Protein AF-A0A7S4NHI3-F1 (afdb_monomer_lite)

Organism: NCBI:txid180227

Radius of gyration: 16.29 Å; chains: 1; bounding box: 64×26×37 Å

Secondary structure (DSSP, 8-state):
---------S-SGGG-HHHHHHHHHHHHHHHHHHTTT---EEEEETHHHHHHHHH-TTSSEEEEES----HHHHHTTPPPPTTEEEEEETT-SSSGGGGGS--S-EEEEPPS-S-HHHHHHSSTTTT-PPPTT---S-------

pLDDT: mean 72.06, std 17.8, range [19.81, 89.12]

Structure (mmCIF, N/CA/C/O backbone):
data_AF-A0A7S4NHI3-F1
#
_entry.id   AF-A0A7S4NHI3-F1
#
loop_
_atom_site.group_PDB
_atom_site.id
_atom_site.type_symbol
_atom_site.label_atom_id
_atom_site.label_alt_id
_atom_site.label_comp_id
_atom_site.label_asym_id
_atom_site.label_entity_id
_atom_site.label_seq_id
_atom_site.pdbx_PDB_ins_code
_atom_site.Cartn_x
_atom_site.Cartn_y
_atom_site.Cartn_z
_atom_site.occupancy
_atom_site.B_iso_or_equiv
_atom_site.auth_seq_id
_atom_site.auth_comp_id
_atom_site.auth_asym_id
_atom_site.auth_atom_id
_atom_site.pdbx_PDB_model_num
ATOM 1 N N . MET A 1 1 ? 33.366 6.959 -7.674 1.00 26.34 1 MET A N 1
ATOM 2 C CA . MET A 1 1 ? 32.973 6.981 -6.250 1.00 26.34 1 MET A CA 1
ATOM 3 C C . MET A 1 1 ? 31.692 6.172 -6.155 1.00 26.34 1 MET A C 1
ATOM 5 O O . MET A 1 1 ? 30.685 6.601 -6.696 1.00 26.34 1 MET A O 1
ATOM 9 N N . TRP A 1 2 ? 31.773 4.940 -5.656 1.00 19.81 2 TRP A N 1
ATOM 10 C CA . TRP A 1 2 ? 30.638 4.017 -5.610 1.00 19.81 2 TRP A CA 1
ATOM 11 C C . TRP A 1 2 ? 29.815 4.333 -4.364 1.00 19.81 2 TRP A C 1
ATOM 13 O O . TRP A 1 2 ? 30.286 4.134 -3.247 1.00 19.81 2 TRP A O 1
ATOM 23 N N . THR A 1 3 ? 28.620 4.891 -4.544 1.00 25.48 3 THR A N 1
ATOM 24 C CA . THR A 1 3 ? 27.697 5.151 -3.439 1.00 25.48 3 THR A CA 1
ATOM 25 C C . THR A 1 3 ? 26.988 3.845 -3.122 1.00 25.48 3 THR A C 1
ATOM 27 O O . THR A 1 3 ? 26.090 3.421 -3.844 1.00 25.48 3 THR A O 1
ATOM 30 N N . THR A 1 4 ? 27.451 3.174 -2.071 1.00 27.02 4 THR A N 1
ATOM 31 C CA . THR A 1 4 ? 26.852 1.960 -1.526 1.00 27.02 4 THR A CA 1
ATOM 32 C C . THR A 1 4 ? 25.369 2.197 -1.269 1.00 27.02 4 THR A C 1
ATOM 34 O O . THR A 1 4 ? 24.997 3.008 -0.419 1.00 27.02 4 THR A O 1
ATOM 37 N N . THR A 1 5 ? 24.529 1.472 -2.006 1.00 30.98 5 THR A N 1
ATOM 38 C CA . THR A 1 5 ? 23.121 1.244 -1.699 1.00 30.98 5 THR A CA 1
ATOM 39 C C . THR A 1 5 ? 23.052 0.681 -0.285 1.00 30.98 5 THR A C 1
ATOM 41 O O . THR A 1 5 ? 23.231 -0.517 -0.069 1.00 30.98 5 THR A O 1
ATOM 44 N N . LYS A 1 6 ? 22.845 1.556 0.706 1.00 27.52 6 LYS A N 1
ATOM 45 C CA . LYS A 1 6 ? 22.324 1.140 2.002 1.00 27.52 6 LYS A CA 1
ATOM 46 C C . LYS A 1 6 ? 20.946 0.579 1.709 1.00 27.52 6 LYS A C 1
ATOM 48 O O . LYS A 1 6 ? 19.998 1.330 1.487 1.00 27.52 6 LYS A O 1
ATOM 53 N N . LEU A 1 7 ? 20.919 -0.749 1.624 1.00 30.17 7 LEU A N 1
ATOM 54 C CA . LEU A 1 7 ? 19.778 -1.588 1.926 1.00 30.17 7 LEU A CA 1
ATOM 55 C C . LEU A 1 7 ? 18.871 -0.816 2.877 1.00 30.17 7 LEU A C 1
ATOM 57 O O . LEU A 1 7 ? 19.307 -0.374 3.945 1.00 30.17 7 LEU A O 1
ATOM 61 N N . ILE A 1 8 ? 17.634 -0.604 2.438 1.00 37.88 8 ILE A N 1
ATOM 62 C CA . ILE A 1 8 ? 16.530 -0.222 3.308 1.00 37.88 8 ILE A CA 1
ATOM 63 C C . ILE A 1 8 ? 16.285 -1.462 4.171 1.00 37.88 8 ILE A C 1
ATOM 65 O O . ILE A 1 8 ? 15.346 -2.226 3.975 1.00 37.88 8 ILE A O 1
ATOM 69 N N . ASP A 1 9 ? 17.244 -1.717 5.056 1.00 33.03 9 ASP A N 1
ATOM 70 C CA . ASP A 1 9 ? 17.070 -2.554 6.208 1.00 33.03 9 ASP A CA 1
ATOM 71 C C . ASP A 1 9 ? 15.981 -1.891 7.029 1.00 33.03 9 ASP A C 1
ATOM 73 O O . ASP A 1 9 ? 15.865 -0.665 7.103 1.00 33.03 9 ASP A O 1
ATOM 77 N N . ASN A 1 10 ? 15.185 -2.757 7.621 1.00 41.06 10 ASN A N 1
ATOM 78 C CA . ASN A 1 10 ? 13.998 -2.546 8.423 1.00 41.06 10 ASN A CA 1
ATOM 79 C C . ASN A 1 10 ? 14.272 -1.738 9.719 1.00 41.06 10 ASN A C 1
ATOM 81 O O . ASN A 1 10 ? 13.873 -2.115 10.817 1.00 41.06 10 ASN A O 1
ATOM 85 N N . CYS A 1 11 ? 15.029 -0.644 9.625 1.00 36.78 11 CYS A N 1
ATOM 86 C CA . CYS A 1 11 ? 15.678 0.046 10.723 1.00 36.78 11 CYS A CA 1
ATOM 87 C C . CYS A 1 11 ? 15.402 1.556 10.604 1.00 36.78 11 CYS A C 1
ATOM 89 O O . CYS A 1 11 ? 16.002 2.250 9.786 1.00 36.78 11 CYS A O 1
ATOM 91 N N . HIS A 1 12 ? 14.488 2.039 11.461 1.00 42.03 12 HIS A N 1
ATOM 92 C CA . HIS A 1 12 ? 14.123 3.445 11.750 1.00 42.03 12 HIS A CA 1
ATOM 93 C C . HIS A 1 12 ? 12.791 4.018 11.227 1.00 42.03 12 HIS A C 1
ATOM 95 O O . HIS A 1 12 ? 12.602 5.236 11.253 1.00 42.03 12 HIS A O 1
ATOM 101 N N . MET A 1 13 ? 11.790 3.197 10.905 1.00 50.47 13 MET A N 1
ATOM 102 C CA . MET A 1 13 ? 10.413 3.710 10.732 1.00 50.47 13 MET A CA 1
ATOM 103 C C . MET A 1 13 ? 9.817 4.203 12.071 1.00 50.47 13 MET A C 1
ATOM 105 O O . MET A 1 13 ? 9.161 5.241 12.129 1.00 50.47 13 MET A O 1
ATOM 109 N N . ASN A 1 14 ? 10.168 3.548 13.187 1.00 48.34 14 ASN A N 1
ATOM 110 C CA . ASN A 1 14 ? 9.693 3.874 14.543 1.00 48.34 14 ASN A CA 1
ATOM 111 C C . ASN A 1 14 ? 10.262 5.175 15.151 1.00 48.34 14 ASN A C 1
ATOM 113 O O . ASN A 1 14 ? 9.808 5.615 16.212 1.00 48.34 14 ASN A O 1
ATOM 117 N N . GLY A 1 15 ? 11.244 5.817 14.507 1.00 52.72 15 GLY A N 1
ATOM 118 C CA . GLY A 1 15 ? 11.889 7.046 14.996 1.00 52.72 15 GLY A CA 1
ATOM 119 C C . GLY A 1 15 ? 11.568 8.302 14.184 1.00 52.72 15 GLY A C 1
ATOM 120 O O . GLY A 1 15 ? 11.759 9.419 14.666 1.00 52.72 15 GLY A O 1
ATOM 121 N N . ASN A 1 16 ? 11.062 8.148 12.961 1.00 69.62 16 ASN A N 1
ATOM 122 C CA . ASN A 1 16 ? 10.879 9.270 12.054 1.00 69.62 16 ASN A CA 1
ATOM 123 C C . ASN A 1 16 ? 9.515 9.937 12.288 1.00 69.62 16 ASN A C 1
ATOM 125 O O . ASN A 1 16 ? 8.460 9.336 12.086 1.00 69.62 16 ASN A O 1
ATOM 129 N N . LYS A 1 17 ? 9.538 11.211 12.704 1.00 78.25 17 LYS A N 1
ATOM 130 C CA . LYS A 1 17 ? 8.332 12.000 13.015 1.00 78.25 17 LYS A CA 1
ATOM 131 C C . LYS A 1 17 ? 7.301 11.979 11.881 1.00 78.25 17 LYS A C 1
ATOM 133 O O . LYS A 1 17 ? 6.112 12.000 12.168 1.00 78.25 17 LYS A O 1
ATOM 138 N N . ARG A 1 18 ? 7.735 11.899 10.617 1.00 72.81 18 ARG A N 1
ATOM 139 C CA . ARG A 1 18 ? 6.831 11.871 9.454 1.00 72.81 18 ARG A CA 1
ATOM 140 C C . ARG A 1 18 ? 5.954 10.619 9.430 1.00 72.81 18 ARG A C 1
ATOM 142 O O . ARG A 1 18 ? 4.752 10.740 9.255 1.00 72.81 18 ARG A O 1
ATOM 149 N N . PHE A 1 19 ? 6.537 9.454 9.696 1.00 80.69 19 PHE A N 1
ATOM 150 C CA . PHE A 1 19 ? 5.828 8.172 9.686 1.00 80.69 19 PHE A CA 1
ATOM 151 C C . PHE A 1 19 ? 4.807 8.090 10.821 1.00 80.69 19 PHE A C 1
ATOM 153 O O . PHE A 1 19 ? 3.656 7.737 10.587 1.00 80.69 19 PHE A O 1
ATOM 160 N N . LYS A 1 20 ? 5.184 8.557 12.019 1.00 82.12 20 LYS A N 1
ATOM 161 C CA . LYS A 1 20 ? 4.260 8.669 13.160 1.00 82.12 20 LYS A CA 1
ATOM 162 C C . LYS A 1 20 ? 3.095 9.612 12.879 1.00 82.12 20 LYS A C 1
ATOM 164 O O . LYS A 1 20 ? 1.973 9.340 13.289 1.00 82.12 20 LYS A O 1
ATOM 169 N N . VAL A 1 21 ? 3.351 10.734 12.204 1.00 83.31 21 VAL A N 1
ATOM 170 C CA . VAL A 1 21 ? 2.286 11.668 11.817 1.00 83.31 21 VAL A CA 1
ATOM 171 C C . VAL A 1 21 ? 1.349 11.017 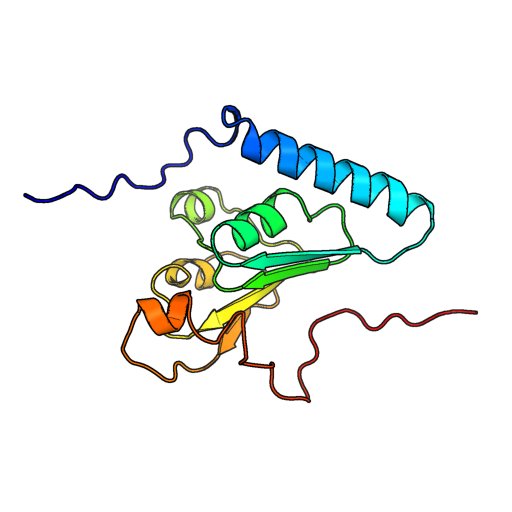10.800 1.00 83.31 21 VAL A C 1
ATOM 173 O O . VAL A 1 21 ? 0.140 11.086 10.993 1.00 83.31 21 VAL A O 1
ATOM 176 N N . SER A 1 22 ? 1.878 10.347 9.773 1.00 78.12 22 SER A N 1
ATOM 177 C CA . SER A 1 22 ? 1.066 9.617 8.791 1.00 78.12 22 SER A CA 1
ATOM 178 C C . SER A 1 22 ? 0.192 8.548 9.448 1.00 78.12 22 SER A C 1
ATOM 180 O O . SER A 1 22 ? -1.013 8.538 9.220 1.00 78.12 22 SER A O 1
ATOM 182 N N . GLU A 1 23 ? 0.761 7.725 10.331 1.00 86.25 23 GLU A N 1
ATOM 183 C CA . GLU A 1 23 ? 0.024 6.714 11.099 1.00 86.25 23 GLU A CA 1
ATOM 184 C C . GLU A 1 23 ? -1.093 7.345 11.946 1.00 86.25 23 GLU A C 1
ATOM 186 O O . GLU A 1 23 ? -2.238 6.897 11.927 1.00 86.25 23 GLU A O 1
ATOM 191 N N . GLN A 1 24 ? -0.787 8.418 12.681 1.00 87.44 24 GLN A N 1
ATOM 192 C CA . GLN A 1 24 ? -1.776 9.102 13.514 1.00 87.44 24 GLN A CA 1
ATOM 193 C C . GLN A 1 24 ? -2.909 9.714 12.694 1.00 87.44 24 GLN A C 1
ATOM 195 O O . GLN A 1 24 ? -4.057 9.693 13.139 1.00 87.44 24 GLN A O 1
ATOM 200 N N . VAL A 1 25 ? -2.600 10.304 11.539 1.00 86.88 25 VAL A N 1
ATOM 201 C CA . VAL A 1 25 ? -3.606 10.890 10.647 1.00 86.88 25 VAL A CA 1
ATOM 202 C C . VAL A 1 25 ? -4.494 9.794 10.066 1.00 86.88 25 VAL A C 1
ATOM 204 O O . VAL A 1 25 ? -5.713 9.932 10.145 1.00 86.88 25 VAL A O 1
ATOM 207 N N . GLN A 1 26 ? -3.902 8.701 9.582 1.00 86.25 26 GLN A N 1
ATOM 208 C CA . GLN A 1 26 ? -4.623 7.553 9.035 1.00 86.25 26 GLN A CA 1
ATOM 209 C C . GLN A 1 26 ? -5.585 6.957 10.071 1.00 86.25 26 GLN A C 1
ATOM 211 O O . GLN A 1 26 ? -6.797 6.981 9.871 1.00 86.25 26 GLN A O 1
ATOM 216 N N . LYS A 1 27 ? -5.078 6.590 11.255 1.00 89.12 27 LYS A N 1
ATOM 217 C CA . LYS A 1 27 ? -5.893 6.018 12.342 1.00 89.12 27 LYS A CA 1
ATOM 218 C C . LYS A 1 27 ? -7.003 6.958 12.813 1.00 89.12 27 LYS A C 1
ATOM 220 O O . LYS A 1 27 ? -8.097 6.523 13.176 1.00 89.12 27 LYS A O 1
ATOM 225 N N . LYS A 1 28 ? -6.748 8.273 12.834 1.00 88.19 28 LYS A N 1
ATOM 226 C CA . LYS A 1 28 ? -7.778 9.275 13.164 1.00 88.19 28 LYS A CA 1
ATOM 227 C C . LYS A 1 28 ? -8.849 9.360 12.082 1.00 88.19 28 LYS A C 1
ATOM 229 O O . LYS A 1 28 ? -10.019 9.513 12.432 1.00 88.19 28 LYS A O 1
ATOM 234 N N . ALA A 1 29 ? -8.469 9.294 10.807 1.00 85.44 29 ALA A N 1
ATOM 235 C CA . ALA A 1 29 ? -9.407 9.296 9.692 1.00 85.44 29 ALA A CA 1
ATOM 236 C C . ALA A 1 29 ? -10.277 8.035 9.720 1.00 85.44 29 ALA A C 1
ATOM 238 O O . ALA A 1 29 ? -11.500 8.156 9.757 1.00 85.44 29 ALA A O 1
ATOM 239 N N . GLU A 1 30 ? -9.659 6.860 9.836 1.00 84.06 30 GLU A N 1
ATOM 240 C CA . GLU A 1 30 ? -10.345 5.571 9.946 1.00 84.06 30 GLU A CA 1
ATOM 241 C C . GLU A 1 30 ? -11.347 5.571 11.091 1.00 84.06 30 GLU A C 1
ATOM 243 O O . GLU A 1 30 ? -12.545 5.392 10.879 1.00 84.06 30 GLU A O 1
ATOM 248 N N . LYS A 1 31 ? -10.898 5.919 12.301 1.00 87.31 31 LYS A N 1
ATOM 249 C CA . LYS A 1 31 ? -11.778 5.992 13.469 1.00 87.31 31 LYS A CA 1
ATOM 250 C C . LYS A 1 31 ? -12.941 6.968 13.272 1.00 87.31 31 LYS A C 1
ATOM 252 O O . LYS A 1 31 ? -14.066 6.669 13.667 1.00 87.31 31 LYS A O 1
ATOM 257 N N . LYS A 1 32 ? -12.684 8.152 12.707 1.00 84.38 32 LYS A N 1
ATOM 258 C CA . LYS A 1 32 ? -13.694 9.213 12.575 1.00 84.38 32 LYS A CA 1
ATOM 259 C C . LYS A 1 32 ? -14.738 8.893 11.510 1.00 84.38 32 LYS A C 1
ATOM 261 O O . LYS A 1 32 ? -15.915 9.157 11.738 1.00 84.38 32 LYS A O 1
ATOM 266 N N . TYR A 1 33 ? -14.314 8.415 10.345 1.00 84.00 33 TYR A N 1
ATOM 267 C CA . TYR A 1 33 ? -15.203 8.225 9.201 1.00 84.00 33 TYR A CA 1
ATOM 268 C C . TY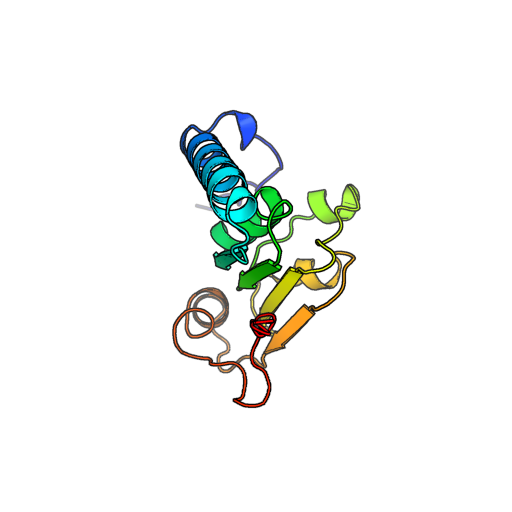R A 1 33 ? -15.882 6.854 9.224 1.00 84.00 33 TYR A C 1
ATOM 270 O O . TYR A 1 33 ? -17.064 6.774 8.898 1.00 84.00 33 TYR A O 1
ATOM 278 N N . ARG A 1 34 ? -15.228 5.820 9.764 1.00 81.31 34 ARG A N 1
ATOM 279 C CA . ARG A 1 34 ? -15.848 4.504 9.959 1.00 81.31 34 ARG A CA 1
ATOM 280 C C . ARG A 1 34 ? -16.967 4.550 10.993 1.00 81.31 34 ARG A C 1
ATOM 282 O O . ARG A 1 34 ? -18.027 3.980 10.775 1.00 81.31 34 ARG A O 1
ATOM 289 N N . ALA A 1 35 ? -16.790 5.316 12.075 1.00 82.31 35 ALA A N 1
ATOM 290 C CA . ALA A 1 35 ? -17.849 5.558 13.063 1.00 82.31 35 ALA A CA 1
ATOM 291 C C . ALA A 1 35 ? -19.091 6.261 12.475 1.00 82.31 35 ALA A C 1
ATOM 293 O O . ALA A 1 35 ? -20.141 6.281 13.109 1.00 82.31 35 ALA A O 1
ATOM 294 N N . LYS A 1 36 ? -18.972 6.842 11.276 1.00 83.06 36 LYS A N 1
ATOM 295 C CA . LYS A 1 36 ? -20.071 7.461 10.526 1.00 83.06 36 LYS A CA 1
ATOM 296 C C . LYS A 1 36 ? -20.596 6.576 9.387 1.00 83.06 36 LYS A C 1
ATOM 298 O O . LYS A 1 36 ? -21.454 7.030 8.642 1.00 83.06 36 LYS A O 1
ATOM 303 N N . GLY A 1 37 ? -20.076 5.356 9.240 1.00 81.94 37 GLY A N 1
ATOM 304 C CA . GLY A 1 37 ? -20.466 4.420 8.185 1.00 81.94 37 GLY A CA 1
ATOM 305 C C . GLY A 1 37 ? -19.886 4.727 6.802 1.00 81.94 37 GLY A C 1
ATOM 306 O O . GLY A 1 37 ? -20.395 4.200 5.820 1.00 81.94 37 GLY A O 1
ATOM 307 N N . TYR A 1 38 ? -18.854 5.574 6.693 1.00 82.81 38 TYR A N 1
ATOM 308 C CA . TYR A 1 38 ? -18.189 5.806 5.406 1.00 82.81 38 TYR A CA 1
ATOM 309 C C . TYR A 1 38 ? -17.224 4.673 5.065 1.00 82.81 38 TYR A C 1
ATOM 311 O O . TYR A 1 38 ? -16.513 4.186 5.944 1.00 82.81 38 TYR A O 1
ATOM 319 N N . PHE A 1 39 ? -17.164 4.350 3.774 1.00 81.06 39 PHE A N 1
ATOM 320 C CA . PHE A 1 39 ? -16.150 3.485 3.185 1.00 81.06 39 PHE A CA 1
ATOM 321 C C . PHE A 1 39 ? -14.796 4.205 3.108 1.00 81.06 39 PHE A C 1
ATOM 323 O O . PHE A 1 39 ? -14.742 5.384 2.740 1.00 81.06 39 PHE A O 1
ATOM 330 N N . ILE A 1 40 ? -13.709 3.517 3.462 1.00 84.88 40 ILE A N 1
ATOM 331 C CA . ILE A 1 40 ? -12.368 4.106 3.555 1.00 84.88 40 ILE A CA 1
ATOM 332 C C . ILE A 1 40 ? -11.374 3.317 2.704 1.00 84.88 40 ILE A C 1
ATOM 334 O O . ILE A 1 40 ? -10.903 2.253 3.111 1.00 84.88 40 ILE A O 1
ATOM 338 N N . SER A 1 41 ? -11.000 3.897 1.560 1.00 83.88 41 SER A N 1
ATOM 339 C CA . SER A 1 41 ? -9.876 3.437 0.739 1.00 83.88 41 SER A CA 1
ATOM 340 C C . SER A 1 41 ? -8.598 4.185 1.110 1.00 83.88 41 SER A C 1
ATOM 342 O O . SER A 1 41 ? -8.570 5.420 1.149 1.00 83.88 41 SER A O 1
ATOM 344 N N . THR A 1 42 ? -7.513 3.443 1.311 1.00 88.06 42 THR A N 1
ATOM 345 C CA . THR A 1 42 ? -6.177 4.003 1.535 1.00 88.06 42 THR A CA 1
ATOM 346 C C . THR A 1 42 ? -5.321 3.790 0.300 1.00 88.06 42 THR A C 1
ATOM 348 O O . THR A 1 42 ? -5.057 2.658 -0.091 1.00 88.06 42 THR A O 1
ATOM 351 N N . LEU A 1 43 ? -4.868 4.882 -0.310 1.00 86.06 43 LEU A N 1
ATOM 352 C CA . LEU A 1 43 ? -4.110 4.859 -1.559 1.00 86.06 43 LEU A CA 1
ATOM 353 C C . LEU A 1 43 ? -2.674 5.330 -1.339 1.00 86.06 43 LEU A C 1
ATOM 355 O O . LEU A 1 43 ? -2.434 6.300 -0.618 1.00 86.06 43 LEU A O 1
ATOM 359 N N . GLY A 1 44 ? -1.716 4.700 -2.015 1.00 83.12 44 GLY A N 1
ATOM 360 C CA . GLY A 1 44 ? -0.331 5.150 -1.962 1.00 83.12 44 GLY A CA 1
ATOM 361 C C . GLY A 1 44 ? 0.538 4.629 -3.096 1.00 83.12 44 GLY A C 1
ATOM 362 O O . GLY A 1 44 ? 0.364 3.509 -3.563 1.00 83.12 44 GLY A O 1
ATOM 363 N N . SER A 1 45 ? 1.523 5.431 -3.509 1.00 85.00 45 SER A N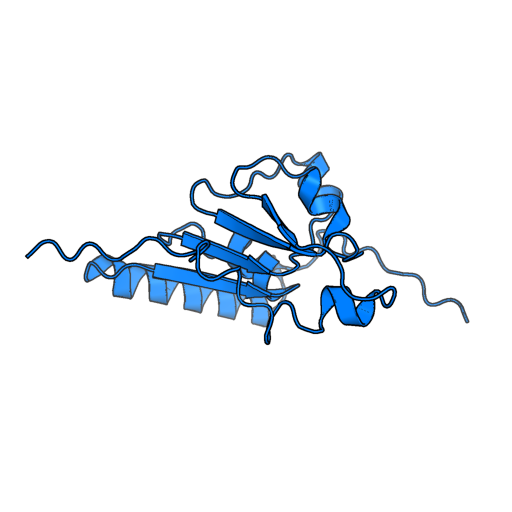 1
ATOM 364 C CA . SER A 1 45 ? 2.516 5.035 -4.513 1.00 85.00 45 SER A CA 1
ATOM 365 C C . SER A 1 45 ? 3.930 4.971 -3.943 1.00 85.00 45 SER A C 1
ATOM 367 O O . SER A 1 45 ? 4.288 5.789 -3.092 1.00 85.00 45 SER A O 1
ATOM 369 N N . SER A 1 46 ? 4.740 4.019 -4.421 1.00 84.94 46 SER A N 1
ATOM 370 C CA . SER A 1 46 ? 6.130 3.823 -4.008 1.00 84.94 46 SER A CA 1
ATOM 371 C C . SER A 1 46 ? 6.201 3.704 -2.480 1.00 84.94 46 SER A C 1
ATOM 373 O O . SER A 1 46 ? 5.486 2.887 -1.894 1.00 84.94 46 SER A O 1
ATOM 375 N N . LEU A 1 47 ? 6.977 4.547 -1.796 1.00 84.69 47 LEU A N 1
ATOM 376 C CA . LEU A 1 47 ? 6.998 4.606 -0.330 1.00 84.69 47 LEU A CA 1
ATOM 377 C C . LEU A 1 47 ? 5.604 4.833 0.287 1.00 84.69 47 LEU A C 1
ATOM 379 O O . LEU A 1 47 ? 5.289 4.262 1.326 1.00 84.69 47 LEU A O 1
ATOM 383 N N . GLY A 1 48 ? 4.752 5.636 -0.352 1.00 81.44 48 GLY A N 1
ATOM 384 C CA . GLY A 1 48 ? 3.369 5.832 0.079 1.00 81.44 48 GLY A CA 1
ATOM 385 C C . GLY A 1 48 ? 2.538 4.552 -0.008 1.00 81.44 48 GLY A C 1
ATOM 386 O O . GLY A 1 48 ? 1.689 4.336 0.844 1.00 81.44 48 GLY A O 1
ATOM 387 N N . GLY A 1 49 ? 2.815 3.678 -0.980 1.00 85.38 49 GLY A N 1
ATOM 388 C CA . GLY A 1 49 ? 2.166 2.368 -1.094 1.00 85.38 49 GLY A CA 1
ATOM 389 C C . GLY A 1 49 ? 2.555 1.437 0.051 1.00 85.38 49 GLY A C 1
ATOM 390 O O . GLY A 1 49 ? 1.707 0.731 0.589 1.00 85.38 49 GLY A O 1
ATOM 391 N N . TYR A 1 50 ? 3.815 1.499 0.492 1.00 87.19 50 TYR A N 1
ATOM 392 C CA . TYR A 1 50 ? 4.259 0.770 1.683 1.00 87.19 50 TYR A CA 1
ATOM 393 C C . TYR A 1 50 ? 3.530 1.284 2.929 1.00 87.19 50 TYR A C 1
ATOM 395 O O . TYR A 1 50 ? 3.071 0.499 3.751 1.00 87.19 50 TYR A O 1
ATOM 403 N N . LEU A 1 51 ? 3.382 2.605 3.057 1.00 86.44 51 LEU A N 1
ATOM 404 C CA . LEU A 1 51 ? 2.671 3.213 4.183 1.00 86.44 51 LEU A CA 1
ATOM 405 C C . LEU A 1 51 ? 1.172 2.919 4.176 1.00 86.44 51 LEU A C 1
ATOM 407 O O . LEU A 1 51 ? 0.593 2.733 5.241 1.00 86.44 51 LEU A O 1
ATOM 411 N N . ALA A 1 52 ? 0.561 2.863 2.994 1.00 86.38 52 ALA A N 1
ATOM 412 C CA . ALA A 1 52 ? -0.826 2.457 2.829 1.00 86.38 52 ALA A CA 1
ATOM 413 C C . ALA A 1 52 ? -1.026 1.005 3.290 1.00 86.38 52 ALA A C 1
ATOM 415 O O . ALA A 1 52 ? -1.962 0.732 4.033 1.00 86.38 52 ALA A O 1
ATOM 416 N N . GLU A 1 53 ? -0.107 0.096 2.944 1.00 88.00 53 GLU A N 1
ATOM 417 C CA . GLU A 1 53 ? -0.125 -1.273 3.471 1.00 88.00 53 GLU A CA 1
ATOM 418 C C . GLU A 1 53 ? 0.139 -1.325 4.982 1.00 88.00 53 GLU A C 1
ATOM 420 O O . GLU A 1 53 ? -0.465 -2.140 5.665 1.00 88.00 53 GLU A O 1
ATOM 425 N N . GLU A 1 54 ? 1.042 -0.508 5.519 1.00 87.00 54 GLU A N 1
ATOM 426 C CA . GLU A 1 54 ? 1.378 -0.534 6.948 1.00 87.00 54 GLU A CA 1
ATOM 427 C C . GLU A 1 54 ? 0.245 0.014 7.826 1.00 87.00 54 GLU A C 1
ATOM 429 O O . GLU A 1 54 ? -0.023 -0.524 8.898 1.00 87.00 54 GLU A O 1
ATOM 434 N N . TYR A 1 55 ? -0.405 1.097 7.395 1.00 87.56 55 TYR A N 1
ATOM 435 C CA . TYR A 1 55 ? -1.313 1.869 8.247 1.00 87.56 55 TYR A CA 1
ATOM 436 C C . TYR A 1 55 ? -2.774 1.843 7.806 1.00 87.56 55 TYR A C 1
ATOM 438 O O . TYR A 1 55 ? -3.621 2.196 8.613 1.00 87.56 55 TYR A O 1
ATOM 446 N N . GLY A 1 56 ? -3.075 1.455 6.565 1.00 85.44 56 GLY A N 1
ATOM 447 C CA . GLY A 1 56 ? -4.430 1.472 6.000 1.00 85.44 56 GLY A CA 1
ATOM 448 C C . GLY A 1 56 ? -5.243 0.193 6.215 1.00 85.44 56 GLY A C 1
ATOM 449 O O . GLY A 1 56 ? -6.348 0.083 5.693 1.00 85.44 56 GLY A O 1
ATOM 450 N N . GLN A 1 57 ? -4.699 -0.796 6.933 1.00 85.25 57 GLN A N 1
ATOM 451 C CA . GLN A 1 57 ? -5.318 -2.124 7.097 1.00 85.25 57 GLN A CA 1
ATOM 452 C C . GLN A 1 57 ? -6.582 -2.105 7.966 1.00 85.25 57 GLN A C 1
ATOM 454 O O . GLN A 1 57 ? -7.393 -3.025 7.880 1.00 85.25 57 GLN A O 1
ATOM 459 N N . ASP A 1 58 ? -6.754 -1.066 8.787 1.00 84.38 58 ASP A N 1
ATOM 460 C CA . ASP A 1 58 ? -7.966 -0.841 9.581 1.00 84.38 58 ASP A CA 1
ATOM 461 C C . ASP A 1 58 ? -9.078 -0.153 8.757 1.00 84.38 58 ASP A C 1
ATOM 463 O O . ASP A 1 58 ? -10.179 0.070 9.271 1.00 84.38 58 ASP A O 1
ATOM 467 N N . GLY A 1 59 ? -8.811 0.195 7.493 1.00 82.19 59 GLY A N 1
ATOM 468 C CA . GLY A 1 59 ? -9.793 0.663 6.515 1.00 82.19 59 GLY A CA 1
ATOM 469 C C . GLY A 1 59 ? -10.621 -0.470 5.902 1.00 82.19 59 GLY A C 1
ATOM 470 O O . GLY A 1 59 ? -10.708 -1.575 6.444 1.00 82.19 59 GLY A O 1
ATOM 471 N N . ASP A 1 60 ? -11.267 -0.181 4.775 1.00 84.75 60 ASP A N 1
ATOM 472 C CA . ASP A 1 60 ? -12.039 -1.172 4.012 1.00 84.75 60 ASP A CA 1
ATOM 473 C C . ASP A 1 60 ? -11.278 -1.682 2.783 1.00 84.75 60 ASP A C 1
ATOM 475 O O . ASP A 1 60 ? -11.588 -2.753 2.260 1.00 84.75 60 ASP A O 1
ATOM 479 N N . GLU A 1 61 ? -10.292 -0.907 2.328 1.00 86.00 61 GLU A N 1
ATOM 480 C CA . GLU A 1 61 ? -9.495 -1.192 1.146 1.00 86.00 61 GLU A CA 1
ATOM 481 C C . GLU A 1 61 ? -8.131 -0.493 1.203 1.00 86.00 61 GLU A C 1
ATOM 483 O O . GLU A 1 61 ? -8.013 0.661 1.631 1.00 86.00 61 GLU A O 1
ATOM 488 N N . VAL A 1 62 ? -7.106 -1.169 0.681 1.00 87.94 62 VAL A N 1
ATOM 489 C CA . VAL A 1 62 ? -5.785 -0.586 0.424 1.00 87.94 62 VAL A CA 1
ATOM 490 C C . VAL A 1 62 ? -5.447 -0.734 -1.054 1.00 87.94 62 VAL A C 1
ATOM 492 O O . VAL A 1 62 ? -5.477 -1.834 -1.589 1.00 87.94 62 VAL A O 1
ATOM 495 N N . ILE A 1 63 ? -5.067 0.355 -1.713 1.00 86.25 63 ILE A N 1
ATOM 496 C CA . ILE A 1 63 ? -4.595 0.340 -3.098 1.00 86.25 63 ILE A CA 1
ATOM 497 C C . ILE A 1 63 ? -3.160 0.862 -3.116 1.00 86.25 63 ILE A C 1
ATOM 499 O O . ILE A 1 63 ? -2.897 2.034 -2.827 1.00 86.25 63 ILE A O 1
ATOM 503 N N . SER A 1 64 ? -2.216 -0.007 -3.463 1.00 87.25 64 SER A N 1
ATOM 504 C CA . SER A 1 64 ? -0.805 0.340 -3.573 1.00 87.25 64 SER A CA 1
ATOM 505 C C . SER A 1 64 ? -0.362 0.364 -5.035 1.00 87.25 64 SER A C 1
ATOM 507 O O . SER A 1 64 ? -0.757 -0.481 -5.833 1.00 87.25 64 SER A O 1
ATOM 509 N N . VAL A 1 65 ? 0.463 1.345 -5.404 1.00 85.31 65 VAL A N 1
ATOM 510 C CA . VAL A 1 65 ? 1.032 1.470 -6.753 1.00 85.31 65 VAL A CA 1
ATOM 511 C C . VAL A 1 65 ? 2.550 1.436 -6.664 1.00 85.31 65 VAL A C 1
ATOM 513 O O . VAL A 1 65 ? 3.145 2.278 -5.992 1.00 85.31 65 VAL A O 1
ATOM 516 N N . SER A 1 66 ? 3.201 0.501 -7.353 1.00 84.19 66 SER A N 1
ATOM 517 C CA . SER A 1 66 ? 4.667 0.383 -7.390 1.00 84.19 66 SER A CA 1
ATOM 518 C C . SER A 1 66 ? 5.299 0.316 -5.995 1.00 84.19 66 SER A C 1
ATOM 520 O O . SER A 1 66 ? 6.337 0.923 -5.722 1.00 84.19 66 SER A O 1
ATOM 522 N N . LYS A 1 67 ? 4.631 -0.380 -5.071 1.00 87.44 67 LYS A N 1
ATOM 523 C CA . LYS A 1 67 ? 5.049 -0.484 -3.674 1.00 87.44 67 LYS A CA 1
ATOM 524 C C . LYS A 1 67 ? 6.368 -1.265 -3.562 1.00 87.44 67 LYS A C 1
ATOM 526 O O . LYS A 1 67 ? 6.485 -2.347 -4.135 1.00 87.44 67 LYS A O 1
ATOM 531 N N . PRO A 1 68 ? 7.345 -0.785 -2.775 1.00 85.75 68 PRO A N 1
ATOM 532 C CA . PRO A 1 68 ? 8.520 -1.576 -2.457 1.00 85.75 68 PRO A CA 1
ATOM 533 C C . PRO A 1 68 ? 8.145 -2.729 -1.519 1.00 85.75 68 PRO A C 1
ATOM 535 O O . PRO A 1 68 ? 7.504 -2.523 -0.487 1.00 85.75 68 PRO A O 1
ATOM 538 N N . THR A 1 69 ? 8.610 -3.931 -1.846 1.00 82.88 69 THR A N 1
ATOM 539 C CA . THR A 1 69 ? 8.655 -5.067 -0.915 1.00 82.88 69 THR A CA 1
ATOM 540 C C . THR A 1 69 ? 10.118 -5.359 -0.618 1.00 82.88 69 THR A C 1
ATOM 542 O O . THR A 1 69 ? 10.928 -5.488 -1.536 1.00 82.88 69 THR A O 1
ATOM 545 N N . THR A 1 70 ? 10.484 -5.439 0.658 1.00 78.75 70 THR A N 1
ATOM 546 C CA . THR A 1 70 ? 11.872 -5.692 1.061 1.00 78.75 70 THR A CA 1
ATOM 547 C C . THR A 1 70 ? 12.121 -7.195 1.242 1.00 78.75 70 THR A C 1
ATOM 549 O O . THR A 1 70 ? 11.188 -7.949 1.529 1.00 78.75 70 THR A O 1
ATOM 552 N N . PRO A 1 71 ? 13.376 -7.677 1.146 1.00 74.50 71 PRO A N 1
ATOM 553 C CA . PRO A 1 71 ? 13.700 -9.057 1.512 1.00 74.50 71 PRO A CA 1
ATOM 554 C C . PRO A 1 71 ? 13.289 -9.404 2.952 1.00 74.50 71 PRO A C 1
ATOM 556 O O . PRO A 1 71 ? 12.880 -10.530 3.218 1.00 74.50 71 PRO A O 1
ATOM 559 N N . GLY A 1 72 ? 13.344 -8.434 3.873 1.00 78.00 72 GLY A N 1
ATOM 560 C CA . GLY A 1 72 ? 12.884 -8.601 5.252 1.00 78.00 72 GLY A CA 1
ATOM 561 C C . GLY A 1 72 ? 11.387 -8.908 5.351 1.00 78.00 72 GLY A C 1
ATOM 562 O O . GLY A 1 72 ? 11.000 -9.777 6.130 1.00 78.00 72 GLY A O 1
ATOM 563 N N . ASP A 1 73 ? 10.550 -8.274 4.527 1.00 75.81 73 ASP A N 1
ATOM 564 C CA . ASP A 1 73 ? 9.108 -8.562 4.466 1.00 75.81 73 ASP A CA 1
ATOM 565 C C . ASP A 1 73 ? 8.842 -10.011 4.025 1.00 75.81 73 ASP A C 1
ATOM 567 O O . ASP A 1 73 ? 7.965 -10.689 4.561 1.00 75.81 73 ASP A O 1
ATOM 571 N N . LEU A 1 74 ? 9.649 -10.524 3.090 1.00 77.81 74 LEU A N 1
ATOM 572 C CA . LEU A 1 74 ? 9.547 -11.908 2.617 1.00 77.81 74 LEU A CA 1
ATOM 573 C C . LEU A 1 74 ? 10.014 -12.912 3.677 1.00 77.81 74 LEU A C 1
ATOM 575 O O . LEU A 1 74 ? 9.342 -13.915 3.915 1.00 77.81 74 LEU A O 1
ATOM 579 N N . LEU A 1 75 ? 11.141 -12.628 4.337 1.00 78.31 75 LEU A N 1
ATOM 580 C CA . LEU A 1 75 ? 11.711 -13.482 5.386 1.00 78.31 75 LEU A CA 1
ATOM 581 C C . LEU A 1 75 ? 10.826 -13.538 6.637 1.00 78.31 75 LEU A C 1
ATOM 583 O O . LEU A 1 75 ? 10.713 -14.587 7.265 1.00 78.31 75 LEU A O 1
ATOM 587 N N . THR A 1 76 ? 10.170 -12.428 6.982 1.00 79.31 76 THR A N 1
ATOM 588 C CA . THR A 1 76 ? 9.205 -12.362 8.094 1.00 79.31 76 THR A CA 1
ATOM 589 C C . THR A 1 76 ? 7.840 -12.945 7.730 1.00 79.31 76 THR A C 1
ATOM 591 O O . THR A 1 76 ? 6.990 -13.121 8.601 1.00 79.31 76 THR A O 1
ATOM 594 N N . GLY A 1 77 ? 7.619 -13.277 6.454 1.00 74.94 77 GLY A N 1
ATOM 595 C CA . GLY A 1 77 ? 6.352 -13.810 5.971 1.00 74.94 77 GLY A CA 1
ATOM 596 C C . GLY A 1 77 ? 5.210 -12.797 6.029 1.00 74.94 77 GLY A C 1
ATOM 597 O O . GLY A 1 77 ? 4.053 -13.216 6.127 1.00 74.94 77 GLY A O 1
ATOM 598 N N . ARG A 1 78 ? 5.519 -11.493 5.973 1.00 78.38 78 ARG A N 1
ATOM 599 C CA . ARG A 1 78 ? 4.534 -10.408 5.950 1.00 78.38 78 ARG A CA 1
ATOM 600 C C . ARG A 1 78 ? 3.539 -10.648 4.817 1.00 78.38 78 ARG A C 1
ATOM 602 O O . ARG A 1 78 ? 3.915 -10.759 3.648 1.00 78.38 78 ARG A O 1
ATOM 609 N N . LYS A 1 79 ? 2.260 -10.741 5.170 1.00 81.12 79 LYS A N 1
ATOM 610 C CA . LYS A 1 79 ? 1.173 -10.959 4.213 1.00 81.12 79 LYS A CA 1
ATOM 611 C C . LYS A 1 79 ? 0.508 -9.638 3.866 1.00 81.12 79 LYS A C 1
ATOM 613 O O . LYS A 1 79 ? 0.429 -8.755 4.716 1.00 81.12 79 LYS A O 1
ATOM 618 N N 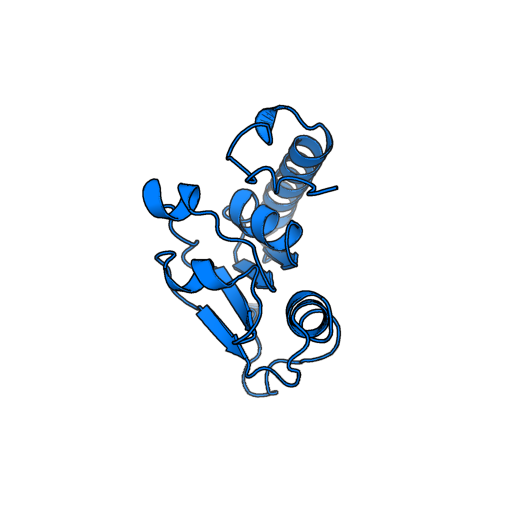. LYS A 1 80 ? 0.027 -9.538 2.631 1.00 85.06 80 LYS A N 1
ATOM 619 C CA . LYS A 1 80 ? -0.847 -8.442 2.208 1.00 85.06 80 LYS A CA 1
ATOM 620 C C . LYS A 1 80 ? -2.182 -8.533 2.947 1.00 85.06 80 LYS A C 1
ATOM 622 O O . LYS A 1 80 ? -2.594 -9.626 3.356 1.00 85.06 80 LYS A O 1
ATOM 627 N N . GLY A 1 81 ? -2.850 -7.393 3.090 1.00 84.19 81 GLY A N 1
ATOM 628 C CA . GLY A 1 81 ? -4.238 -7.347 3.537 1.00 84.19 81 GLY A CA 1
ATOM 629 C C . GLY A 1 81 ? -5.156 -8.146 2.614 1.00 84.19 81 GLY A C 1
ATOM 630 O O . GLY A 1 81 ? -4.867 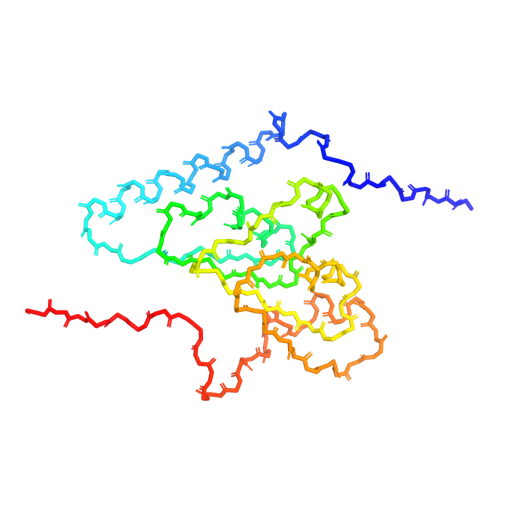-8.317 1.433 1.00 84.19 81 GLY A O 1
ATOM 631 N N . LYS A 1 82 ? -6.281 -8.631 3.146 1.00 84.56 82 LYS A N 1
ATOM 632 C CA . LYS A 1 82 ? -7.297 -9.347 2.353 1.00 84.56 82 LYS A CA 1
ATOM 633 C C . LYS A 1 82 ? -7.955 -8.461 1.286 1.00 84.56 82 LYS A C 1
ATOM 635 O O . LYS A 1 82 ? -8.248 -8.932 0.202 1.00 84.56 82 LYS A O 1
ATOM 640 N N . ASP A 1 83 ? -8.149 -7.181 1.593 1.00 87.00 83 ASP A N 1
ATOM 641 C CA . ASP A 1 83 ? -8.788 -6.188 0.726 1.00 87.00 83 ASP A CA 1
ATOM 642 C C . ASP A 1 83 ? -7.723 -5.213 0.177 1.00 87.00 83 ASP A C 1
ATOM 644 O O . ASP A 1 83 ? -7.924 -3.999 0.130 1.00 87.00 83 ASP A O 1
ATOM 648 N N . GLN A 1 84 ? -6.541 -5.742 -0.163 1.00 88.00 84 GLN A N 1
ATOM 649 C CA . GLN A 1 84 ? -5.416 -4.965 -0.676 1.00 88.00 84 GLN A CA 1
ATOM 650 C C . GLN A 1 84 ? -5.161 -5.266 -2.153 1.00 88.00 84 GLN A C 1
ATOM 652 O O . GLN A 1 84 ? -4.921 -6.413 -2.514 1.00 88.00 84 GLN A O 1
ATOM 657 N N . TYR A 1 85 ? -5.127 -4.219 -2.975 1.00 87.06 85 TYR A N 1
ATOM 658 C CA . TYR A 1 85 ? -4.834 -4.266 -4.402 1.00 87.06 85 TYR A CA 1
ATOM 659 C C . TYR A 1 85 ? -3.469 -3.656 -4.674 1.00 87.06 85 TYR A C 1
ATOM 661 O O . TYR A 1 85 ? -3.212 -2.490 -4.379 1.00 87.06 85 TYR A O 1
ATOM 669 N N . ASP A 1 86 ? -2.598 -4.447 -5.278 1.00 87.12 86 ASP A N 1
ATOM 670 C CA . ASP A 1 86 ? -1.225 -4.064 -5.551 1.00 87.12 86 ASP A CA 1
ATOM 671 C C . ASP A 1 86 ? -1.024 -3.915 -7.054 1.00 87.12 86 ASP A C 1
ATOM 673 O O . ASP A 1 86 ? -1.106 -4.887 -7.795 1.00 87.12 86 ASP A O 1
ATOM 677 N N . ILE A 1 87 ? -0.762 -2.698 -7.516 1.00 84.44 87 ILE A N 1
ATOM 678 C CA . ILE A 1 87 ? -0.644 -2.363 -8.934 1.00 84.44 87 ILE A CA 1
ATOM 679 C C . ILE A 1 87 ? 0.820 -2.087 -9.254 1.00 84.44 87 ILE A C 1
ATOM 681 O O . ILE A 1 87 ? 1.451 -1.242 -8.623 1.00 84.44 87 ILE A O 1
ATOM 685 N N . ARG A 1 88 ? 1.374 -2.751 -10.265 1.00 84.19 88 ARG A N 1
ATOM 686 C CA . ARG A 1 88 ? 2.774 -2.552 -10.679 1.00 84.19 88 ARG A CA 1
ATOM 687 C C . ARG A 1 88 ? 2.968 -2.815 -12.162 1.00 84.19 88 ARG A C 1
ATOM 689 O O . ARG A 1 88 ? 2.172 -3.512 -12.790 1.00 84.19 88 ARG A O 1
ATOM 696 N N . SER A 1 89 ? 4.059 -2.306 -12.726 1.00 81.50 89 SER A N 1
ATOM 697 C CA . SER A 1 89 ? 4.480 -2.692 -14.074 1.00 81.50 89 SER A CA 1
ATOM 698 C C . SER A 1 89 ? 5.392 -3.922 -14.051 1.00 81.50 89 SER A C 1
ATOM 700 O O . SER A 1 89 ? 6.071 -4.210 -13.064 1.00 81.50 89 SER A O 1
ATOM 702 N N . THR A 1 90 ? 5.439 -4.660 -15.162 1.00 81.12 90 THR A N 1
ATOM 703 C CA . THR A 1 90 ? 6.292 -5.856 -15.307 1.00 81.12 90 THR A CA 1
ATOM 704 C C . THR A 1 90 ? 7.788 -5.593 -15.115 1.00 81.12 90 THR A C 1
ATOM 706 O O . THR A 1 90 ? 8.516 -6.513 -14.753 1.00 81.12 90 THR A O 1
ATOM 709 N N . ARG A 1 91 ? 8.259 -4.370 -15.385 1.00 78.25 91 ARG A N 1
ATOM 710 C CA . ARG A 1 91 ? 9.678 -3.981 -15.338 1.00 78.25 91 ARG A CA 1
ATOM 711 C C . ARG A 1 91 ? 9.971 -2.925 -14.276 1.00 78.25 91 ARG A C 1
ATOM 713 O O . ARG A 1 91 ? 11.014 -2.283 -14.358 1.00 78.25 91 ARG A O 1
ATOM 720 N N . ASP A 1 92 ? 9.084 -2.738 -13.302 1.00 76.12 92 ASP A N 1
ATOM 721 C CA . ASP A 1 92 ? 9.387 -1.903 -12.142 1.00 76.12 92 ASP A CA 1
ATOM 722 C C . ASP A 1 92 ? 10.411 -2.628 -11.249 1.00 76.12 92 ASP A C 1
ATOM 724 O O . ASP A 1 92 ? 10.058 -3.630 -10.621 1.00 76.12 92 ASP A O 1
ATOM 728 N N . PRO A 1 93 ? 11.668 -2.149 -11.160 1.00 75.69 93 PRO A N 1
ATOM 729 C CA . PRO A 1 93 ? 12.702 -2.802 -10.363 1.00 75.69 93 PRO A CA 1
ATOM 730 C C . PRO A 1 93 ? 12.433 -2.736 -8.851 1.00 75.69 93 PRO A C 1
ATOM 732 O O . PRO A 1 93 ? 12.970 -3.550 -8.104 1.00 75.69 93 PRO A O 1
ATOM 735 N N . ILE A 1 94 ? 11.621 -1.783 -8.388 1.00 77.50 94 ILE A N 1
ATOM 736 C CA . ILE A 1 94 ? 11.331 -1.570 -6.965 1.00 77.50 94 ILE A CA 1
ATOM 737 C C . ILE A 1 94 ? 10.247 -2.535 -6.471 1.00 77.50 94 ILE A C 1
ATOM 739 O O . ILE A 1 94 ? 10.284 -2.972 -5.321 1.00 77.50 94 ILE A O 1
ATOM 743 N N . ALA A 1 95 ? 9.325 -2.922 -7.353 1.00 76.25 95 ALA A N 1
ATOM 744 C CA . ALA A 1 95 ? 8.223 -3.834 -7.054 1.00 76.25 95 ALA A CA 1
ATOM 745 C C . ALA A 1 95 ? 8.527 -5.309 -7.393 1.00 76.25 95 ALA A C 1
ATOM 747 O O . ALA A 1 95 ? 7.665 -6.165 -7.225 1.00 76.25 95 ALA A O 1
ATOM 748 N N . VAL A 1 96 ? 9.739 -5.656 -7.851 1.00 78.50 96 VAL A N 1
ATOM 749 C CA . VAL A 1 96 ? 10.084 -7.039 -8.268 1.00 78.50 96 VAL A CA 1
ATOM 750 C C . VAL A 1 96 ? 9.824 -8.064 -7.164 1.00 78.50 96 VAL A C 1
ATOM 752 O O . VAL A 1 96 ? 9.363 -9.174 -7.430 1.00 78.50 96 VAL A O 1
ATOM 755 N N . LEU A 1 97 ? 10.119 -7.697 -5.916 1.00 80.31 97 LEU A N 1
ATOM 756 C CA . LEU A 1 97 ? 9.959 -8.593 -4.774 1.00 80.31 97 LEU A CA 1
ATOM 757 C C . LEU A 1 97 ? 8.501 -8.744 -4.318 1.00 80.31 97 LEU A C 1
ATOM 759 O O . LEU A 1 97 ? 8.186 -9.661 -3.562 1.00 80.31 97 LEU A O 1
ATOM 763 N N . GLN A 1 98 ? 7.600 -7.893 -4.809 1.00 81.75 98 GLN A N 1
ATOM 764 C CA . GLN A 1 98 ? 6.184 -7.896 -4.453 1.00 81.75 98 GLN A CA 1
ATOM 765 C C . GLN A 1 98 ? 5.465 -9.166 -4.927 1.00 81.75 98 GLN A C 1
ATOM 767 O O . GLN A 1 98 ? 4.543 -9.630 -4.258 1.00 81.75 98 GLN A O 1
ATOM 772 N N . ASN A 1 99 ? 5.941 -9.784 -6.013 1.00 79.25 99 ASN A N 1
ATOM 773 C CA . ASN A 1 99 ? 5.414 -11.040 -6.568 1.00 79.25 99 ASN A CA 1
ATOM 774 C C . ASN A 1 99 ? 5.573 -12.212 -5.596 1.00 79.25 99 ASN A C 1
ATOM 776 O O . ASN A 1 99 ? 4.851 -13.200 -5.682 1.00 79.25 99 ASN A O 1
ATOM 780 N N . PHE A 1 100 ? 6.564 -12.128 -4.707 1.00 81.50 100 PHE A N 1
ATOM 781 C CA . PHE A 1 100 ? 6.862 -13.171 -3.729 1.00 81.50 100 PHE A CA 1
ATOM 782 C C . PHE A 1 100 ? 6.162 -12.923 -2.390 1.00 81.50 100 PHE A C 1
ATOM 784 O O . PHE A 1 100 ? 6.168 -13.797 -1.520 1.00 81.50 100 PHE A O 1
ATOM 791 N N . GLN A 1 101 ? 5.552 -11.749 -2.209 1.00 82.88 101 GLN A N 1
ATOM 792 C CA . GLN A 1 101 ? 4.774 -11.445 -1.019 1.00 82.88 101 GLN A CA 1
ATOM 793 C C . GLN A 1 101 ? 3.433 -12.180 -1.085 1.00 82.88 101 GLN A C 1
ATOM 795 O O . GLN A 1 101 ? 2.680 -12.053 -2.049 1.00 82.88 101 GLN A O 1
ATOM 800 N N . LYS A 1 102 ? 3.118 -12.946 -0.038 1.00 78.81 102 LYS A N 1
ATOM 801 C CA . LYS A 1 102 ? 1.874 -13.723 0.034 1.00 78.81 102 LYS A CA 1
ATOM 802 C C . LYS A 1 102 ? 0.669 -12.790 0.169 1.00 78.81 102 LYS A C 1
ATOM 804 O O . LYS A 1 102 ? 0.653 -11.938 1.056 1.00 78.81 102 LYS A O 1
ATOM 809 N N . GLY A 1 103 ? -0.349 -12.999 -0.656 1.00 78.06 103 GLY A N 1
ATOM 810 C CA . GLY A 1 103 ? -1.590 -12.231 -0.637 1.00 78.06 103 GLY A CA 1
ATOM 811 C C . GLY A 1 103 ? -2.372 -12.387 -1.933 1.00 78.06 103 GLY A C 1
ATOM 812 O O . GLY A 1 103 ? -1.901 -13.033 -2.870 1.00 78.06 103 GLY A O 1
ATOM 813 N N . GLU A 1 104 ? -3.559 -11.797 -1.965 1.00 73.69 104 GLU A N 1
ATOM 814 C CA . GLU A 1 104 ? -4.434 -11.782 -3.137 1.00 73.69 104 GLU A CA 1
ATOM 815 C C . GLU A 1 104 ? -4.250 -10.459 -3.918 1.00 73.69 104 GLU A C 1
ATOM 817 O O . GLU A 1 104 ? -3.526 -9.567 -3.477 1.00 73.69 104 GLU A O 1
ATOM 822 N N . HIS A 1 105 ? -4.831 -10.368 -5.118 1.00 83.31 105 HIS A N 1
ATOM 823 C CA . HIS A 1 105 ? -4.941 -9.136 -5.925 1.00 83.31 105 HIS A CA 1
ATOM 824 C C . HIS A 1 105 ? -3.628 -8.406 -6.319 1.00 83.31 105 HIS A C 1
ATOM 826 O O . HIS A 1 105 ? -3.510 -7.187 -6.186 1.00 83.31 105 HIS A O 1
ATOM 832 N N . ASP A 1 106 ? -2.653 -9.133 -6.885 1.00 85.12 106 ASP A N 1
ATOM 833 C CA . ASP A 1 106 ? -1.497 -8.543 -7.593 1.00 85.12 106 ASP A CA 1
ATOM 834 C C . ASP A 1 106 ? -1.852 -8.243 -9.062 1.00 85.12 106 ASP A C 1
ATOM 836 O O . ASP A 1 106 ? -2.113 -9.148 -9.858 1.00 85.12 106 ASP A O 1
ATOM 840 N N . ILE A 1 107 ? -1.877 -6.963 -9.423 1.00 83.56 107 ILE A N 1
ATOM 841 C CA . ILE A 1 107 ? -2.272 -6.461 -10.738 1.00 83.56 107 ILE A CA 1
ATOM 842 C C . ILE A 1 107 ? -1.032 -5.977 -11.478 1.00 83.56 107 ILE A C 1
ATOM 844 O O . ILE A 1 107 ? -0.433 -4.942 -11.180 1.00 83.56 107 ILE A O 1
ATOM 848 N N . VAL A 1 108 ? -0.673 -6.745 -12.502 1.00 84.56 108 VAL A N 1
ATOM 849 C CA . VAL A 1 108 ? 0.552 -6.548 -13.270 1.00 84.56 108 VAL A CA 1
ATOM 850 C C . VAL A 1 108 ? 0.221 -5.944 -14.625 1.00 84.56 108 VAL A C 1
ATOM 852 O O . VAL A 1 108 ? -0.449 -6.566 -15.449 1.00 84.56 108 VAL A O 1
ATOM 855 N N . LEU A 1 109 ? 0.711 -4.734 -14.866 1.00 80.44 109 LEU A N 1
ATOM 856 C CA . LEU A 1 109 ? 0.557 -4.031 -16.133 1.00 80.44 109 LEU A CA 1
ATOM 857 C C . LEU A 1 109 ? 1.797 -4.247 -17.018 1.00 80.44 109 LEU A C 1
ATOM 859 O O . LEU A 1 109 ? 2.926 -4.189 -16.520 1.00 80.44 109 LEU A O 1
ATOM 863 N N . PRO A 1 110 ? 1.633 -4.475 -18.334 1.00 81.69 110 PRO A N 1
ATOM 864 C CA . PRO A 1 110 ? 2.768 -4.595 -19.238 1.00 81.69 110 PRO A CA 1
ATOM 865 C C . PRO A 1 110 ? 3.546 -3.277 -19.293 1.00 81.69 110 PRO A C 1
ATOM 867 O O . PRO A 1 110 ? 2.967 -2.189 -19.356 1.00 81.69 110 PRO A O 1
ATOM 870 N N . SER A 1 111 ? 4.873 -3.373 -19.274 1.00 78.25 111 SER A N 1
ATOM 871 C CA . SER A 1 111 ? 5.741 -2.202 -19.379 1.00 78.25 111 SER A CA 1
ATOM 872 C C . SER A 1 111 ? 5.733 -1.622 -20.790 1.00 78.25 111 SER A C 1
ATOM 874 O O . SER A 1 111 ? 5.812 -2.366 -21.766 1.00 78.25 111 SER A O 1
ATOM 876 N N . LYS A 1 112 ? 5.672 -0.290 -20.906 1.00 73.94 112 LYS A N 1
ATOM 877 C CA . LYS A 1 112 ? 5.714 0.419 -22.202 1.00 73.94 112 LYS A CA 1
ATOM 878 C C . LYS A 1 112 ? 7.119 0.898 -22.560 1.00 73.94 112 LYS A C 1
ATOM 880 O O . LYS A 1 112 ? 7.378 1.224 -23.713 1.00 73.94 112 LYS A O 1
ATOM 885 N N . SER A 1 113 ? 8.022 0.941 -21.586 1.00 74.69 113 SER A N 1
ATOM 886 C CA . SER A 1 113 ? 9.396 1.393 -21.747 1.00 74.69 113 SER A CA 1
ATOM 887 C C . SER A 1 113 ? 10.403 0.360 -21.238 1.00 74.69 113 SER A C 1
ATOM 889 O O . SER A 1 113 ? 10.092 -0.583 -20.505 1.00 74.69 113 SER A O 1
ATOM 891 N N . TRP A 1 114 ? 11.647 0.542 -21.665 1.00 75.62 114 TRP A N 1
ATOM 892 C CA . TRP A 1 114 ? 12.822 -0.117 -21.096 1.00 75.62 114 TRP A CA 1
ATOM 893 C C . TRP A 1 114 ? 13.465 0.714 -19.981 1.00 75.62 114 TRP A C 1
ATOM 895 O O . TRP A 1 114 ? 14.368 0.229 -19.307 1.00 75.62 114 TRP A O 1
ATOM 905 N N . ASN A 1 115 ? 13.013 1.957 -19.781 1.00 76.88 115 ASN A N 1
ATOM 906 C CA . ASN A 1 115 ? 13.538 2.831 -18.744 1.00 76.88 115 ASN A CA 1
ATOM 907 C C . ASN A 1 115 ? 12.926 2.473 -17.3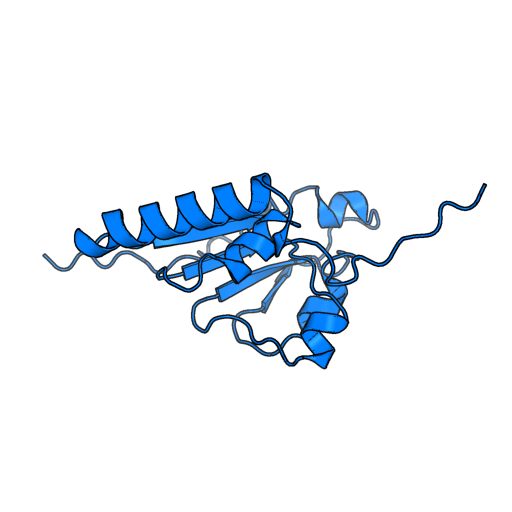72 1.00 76.88 115 ASN A C 1
ATOM 909 O O . ASN A 1 115 ? 11.726 2.688 -17.178 1.00 76.88 115 ASN A O 1
ATOM 913 N N . PRO A 1 116 ? 13.729 1.993 -16.402 1.00 73.12 116 PRO A N 1
ATOM 914 C CA . PRO A 1 116 ? 13.238 1.599 -15.081 1.00 73.12 116 PRO A CA 1
ATOM 915 C C . PRO A 1 116 ? 12.648 2.767 -14.282 1.00 73.12 116 PRO A C 1
ATOM 917 O O . PRO A 1 116 ? 11.696 2.574 -13.534 1.00 73.12 116 PRO A O 1
ATOM 920 N N . TYR A 1 117 ? 13.169 3.987 -14.454 1.00 73.31 117 TYR A N 1
ATOM 921 C CA . TYR A 1 117 ? 12.621 5.177 -13.799 1.00 73.31 117 TYR A CA 1
ATOM 922 C C . TYR A 1 117 ? 11.220 5.495 -14.328 1.00 73.31 117 TYR A C 1
ATOM 924 O O . TYR A 1 117 ? 10.308 5.778 -13.554 1.00 73.31 117 TYR A O 1
ATOM 932 N N . THR A 1 118 ? 11.034 5.396 -15.649 1.00 70.69 118 THR A N 1
ATOM 933 C CA . THR A 1 118 ? 9.726 5.586 -16.283 1.00 70.69 118 THR A CA 1
ATOM 934 C C . THR A 1 118 ? 8.745 4.512 -15.842 1.00 70.69 118 THR A C 1
ATOM 936 O O . THR A 1 118 ? 7.604 4.837 -15.593 1.00 70.69 118 THR A O 1
ATOM 939 N N . GLU A 1 119 ? 9.165 3.259 -15.696 1.00 71.62 119 GLU A N 1
ATOM 940 C CA . GLU A 1 119 ? 8.258 2.181 -15.283 1.00 71.62 119 GLU A CA 1
ATOM 941 C C . GLU A 1 119 ? 7.945 2.163 -13.775 1.00 71.62 119 GLU A C 1
ATOM 943 O O . GLU A 1 119 ? 6.950 1.545 -13.397 1.00 71.62 119 GLU A O 1
ATOM 948 N N . HIS A 1 120 ? 8.749 2.842 -12.942 1.00 71.56 120 HIS A N 1
ATOM 949 C CA . HIS A 1 120 ? 8.515 3.018 -11.500 1.00 71.56 120 HIS A CA 1
ATOM 950 C C . HIS A 1 120 ? 7.720 4.292 -11.156 1.00 71.56 120 HIS A C 1
ATOM 952 O O . HIS A 1 120 ? 6.826 4.260 -10.315 1.00 71.56 120 HIS A O 1
ATOM 958 N N . ILE A 1 121 ? 8.059 5.431 -11.777 1.00 67.81 121 ILE A N 1
ATOM 959 C CA . ILE A 1 121 ? 7.499 6.759 -11.449 1.00 67.81 121 ILE A CA 1
ATOM 960 C C . ILE A 1 121 ? 6.531 7.253 -12.530 1.00 67.81 121 ILE A C 1
ATOM 962 O O . ILE A 1 121 ? 5.531 7.901 -12.226 1.00 67.81 121 ILE A O 1
ATOM 966 N N . GLY A 1 122 ? 6.844 6.976 -13.797 1.00 54.72 122 GLY A N 1
ATOM 967 C CA . GLY A 1 122 ? 6.118 7.482 -14.957 1.00 54.72 122 GLY A CA 1
ATOM 968 C C . GLY A 1 122 ? 4.889 6.639 -15.295 1.00 54.72 122 GLY A C 1
ATOM 969 O O . GLY A 1 122 ? 4.928 5.417 -15.374 1.00 54.72 122 GLY A O 1
ATOM 970 N N . ASP A 1 123 ? 3.771 7.306 -15.535 1.00 54.16 123 ASP A N 1
ATOM 971 C CA . ASP A 1 123 ? 2.522 6.762 -16.074 1.00 54.16 123 ASP A CA 1
ATOM 972 C C . ASP A 1 123 ? 1.699 5.794 -15.211 1.00 54.16 123 ASP A C 1
ATOM 974 O O . ASP A 1 123 ? 0.484 5.798 -15.380 1.00 54.16 123 ASP A O 1
ATOM 978 N N . LEU A 1 124 ? 2.248 5.002 -14.283 1.00 55.94 124 LEU A N 1
ATOM 979 C CA . LEU A 1 124 ? 1.407 4.141 -13.422 1.00 55.94 124 LEU A CA 1
ATOM 980 C C . LEU A 1 124 ? 0.516 4.951 -12.469 1.00 55.94 124 LEU A C 1
ATOM 982 O O . LEU A 1 124 ? -0.634 4.597 -12.244 1.00 55.94 124 LEU A O 1
ATOM 986 N N . VAL A 1 125 ? 1.048 6.052 -11.934 1.00 51.97 125 VAL A N 1
ATOM 987 C CA . VAL A 1 125 ? 0.370 6.918 -10.952 1.00 51.97 125 VAL A CA 1
ATOM 988 C C . VAL A 1 125 ? -0.443 8.030 -11.627 1.00 51.97 125 VAL A C 1
ATOM 990 O O . VAL A 1 125 ? -1.359 8.575 -11.020 1.00 51.97 125 VAL A O 1
ATOM 993 N N . SER A 1 126 ? -0.114 8.389 -12.875 1.00 45.34 126 SER A N 1
ATOM 994 C CA . SER A 1 126 ? -0.586 9.638 -13.501 1.00 45.34 126 SER A CA 1
ATOM 995 C C . SER A 1 126 ? -1.378 9.470 -14.802 1.00 45.34 126 SER A C 1
ATOM 997 O O . SER A 1 126 ? -1.857 10.475 -15.319 1.00 45.34 126 SER A O 1
ATOM 999 N N . GLY A 1 127 ? -1.540 8.260 -15.357 1.00 50.25 127 GLY A N 1
ATOM 1000 C CA . GLY A 1 127 ? -2.258 8.139 -16.639 1.00 50.25 127 GLY A CA 1
ATOM 1001 C C . GLY A 1 127 ? -2.505 6.745 -17.220 1.00 50.25 127 GLY A C 1
ATOM 1002 O O . GLY A 1 127 ? -3.244 6.629 -18.195 1.00 50.25 127 GLY A O 1
ATOM 1003 N N . ARG A 1 128 ? -1.946 5.667 -16.660 1.00 56.56 128 ARG A N 1
ATOM 1004 C CA . ARG A 1 128 ? -2.380 4.296 -16.960 1.00 56.56 128 ARG A CA 1
ATOM 1005 C C . ARG A 1 128 ? -3.593 4.006 -16.093 1.00 56.56 128 ARG A C 1
ATOM 1007 O O . ARG A 1 128 ? -3.484 3.375 -15.048 1.00 56.56 128 ARG A O 1
ATOM 1014 N N . LEU A 1 129 ? -4.746 4.496 -16.545 1.00 51.59 129 LEU A N 1
ATOM 1015 C CA . LEU A 1 129 ? -6.010 3.914 -16.128 1.00 51.59 129 LEU A CA 1
ATOM 1016 C C . LEU A 1 129 ? -5.875 2.408 -16.347 1.00 51.59 129 LEU A C 1
ATOM 1018 O O . LEU A 1 129 ? -5.416 1.951 -17.402 1.00 51.59 129 LEU A O 1
ATOM 1022 N N . LEU A 1 130 ? -6.227 1.640 -15.323 1.00 56.84 130 LEU A N 1
ATOM 1023 C CA . LEU A 1 130 ? -6.613 0.258 -15.542 1.00 56.84 130 LEU A CA 1
ATOM 1024 C C . LEU A 1 130 ? -7.604 0.260 -16.716 1.00 56.84 130 LEU A C 1
ATOM 1026 O O . LEU A 1 130 ? -8.345 1.239 -16.862 1.00 56.84 130 LEU A O 1
ATOM 1030 N N . PRO A 1 131 ? -7.577 -0.750 -17.599 1.00 53.78 131 PRO A N 1
ATOM 1031 C CA . PRO A 1 131 ? -8.542 -0.784 -18.693 1.00 53.78 131 PRO A CA 1
ATOM 1032 C C . PRO A 1 131 ? -9.957 -0.603 -18.107 1.00 53.78 131 PRO A C 1
ATOM 1034 O O . PRO A 1 131 ? -10.181 -0.971 -16.958 1.00 53.78 131 PRO A O 1
ATOM 1037 N N . GLU A 1 132 ? -10.863 0.083 -18.813 1.00 51.72 132 GLU A N 1
ATOM 1038 C CA . GLU A 1 132 ? -12.144 0.568 -18.246 1.00 51.72 132 GLU A CA 1
ATOM 1039 C C . GLU A 1 132 ? -13.002 -0.551 -17.614 1.00 51.72 132 GLU A C 1
ATOM 1041 O O . GLU A 1 132 ? -13.834 -0.286 -16.752 1.00 51.72 132 GLU A O 1
ATOM 1046 N N . ASP A 1 133 ? -12.747 -1.809 -17.986 1.00 54.41 133 ASP A N 1
ATOM 1047 C CA . ASP A 1 133 ? -13.314 -3.038 -17.416 1.00 54.41 133 ASP A CA 1
ATOM 1048 C C . ASP A 1 133 ? -12.709 -3.454 -16.056 1.00 54.41 133 ASP A C 1
ATOM 1050 O O . ASP A 1 133 ? -13.152 -4.421 -15.439 1.00 54.41 133 ASP A O 1
ATOM 1054 N N . ARG A 1 134 ? -11.688 -2.742 -15.577 1.00 58.72 134 ARG A N 1
ATOM 1055 C CA . ARG A 1 134 ? -10.937 -2.990 -14.341 1.00 58.72 134 ARG A CA 1
ATOM 1056 C C . ARG A 1 134 ? -10.949 -1.754 -13.449 1.00 58.72 134 ARG A C 1
ATOM 1058 O O . ARG A 1 134 ? -9.912 -1.160 -13.165 1.00 58.72 134 ARG A O 1
ATOM 1065 N N . VAL A 1 135 ? -12.126 -1.382 -12.964 1.00 60.22 135 VAL A N 1
ATOM 1066 C CA . VAL A 1 135 ? -12.237 -0.452 -11.834 1.00 60.22 135 VAL A CA 1
ATOM 1067 C C . VAL A 1 135 ? -11.743 -1.174 -10.574 1.00 60.22 135 VAL A C 1
ATOM 1069 O O . VAL A 1 135 ? -12.250 -2.239 -10.230 1.00 60.22 135 VAL A O 1
ATOM 1072 N N . ILE A 1 136 ? -10.726 -0.618 -9.911 1.00 63.97 136 ILE A N 1
ATOM 1073 C CA . ILE A 1 136 ? -10.309 -1.043 -8.567 1.00 63.97 136 ILE A CA 1
ATOM 1074 C C . ILE A 1 136 ? -10.950 -0.089 -7.568 1.00 63.97 136 ILE A C 1
ATOM 1076 O O . ILE A 1 136 ? -10.950 1.126 -7.776 1.00 63.97 136 ILE A O 1
ATOM 1080 N N . GLY A 1 137 ? -11.509 -0.657 -6.510 1.00 57.94 137 GLY A N 1
ATOM 1081 C CA . GLY A 1 137 ? -12.422 0.018 -5.604 1.00 57.94 137 GLY A CA 1
ATOM 1082 C C . GLY A 1 137 ? -13.668 -0.830 -5.428 1.00 57.94 137 GLY A C 1
ATOM 1083 O O . GLY A 1 137 ? -14.299 -1.206 -6.418 1.00 57.94 137 GLY A O 1
ATOM 1084 N N . LYS A 1 138 ? -14.055 -1.142 -4.185 1.00 60.28 138 LYS A N 1
ATOM 1085 C CA . LYS A 1 138 ? -15.405 -1.685 -3.966 1.00 60.28 138 LYS A CA 1
ATOM 1086 C C . LYS A 1 138 ? -16.416 -0.606 -4.342 1.00 60.28 138 LYS A C 1
ATOM 1088 O O . LYS A 1 138 ? -16.361 0.515 -3.840 1.00 60.28 138 LYS A O 1
ATOM 1093 N N . GLU A 1 139 ? -17.342 -0.957 -5.226 1.00 49.56 139 GLU A N 1
ATOM 1094 C CA . GLU A 1 139 ? -18.471 -0.102 -5.570 1.00 49.56 139 GLU A CA 1
ATOM 1095 C C . GLU A 1 139 ? -19.286 0.172 -4.295 1.00 49.56 139 GLU A C 1
ATOM 1097 O O . GLU A 1 139 ? -19.629 -0.755 -3.555 1.00 49.56 139 GLU A O 1
ATOM 1102 N N . MET A 1 140 ? -19.574 1.444 -3.995 1.00 45.25 140 MET A N 1
ATOM 1103 C CA . MET A 1 140 ? -20.480 1.774 -2.897 1.00 45.25 140 MET A CA 1
ATOM 1104 C C . MET A 1 140 ? -21.892 1.348 -3.296 1.00 45.25 140 MET A C 1
ATOM 1106 O O . MET A 1 140 ? -22.634 2.121 -3.900 1.00 45.25 140 MET A O 1
ATOM 1110 N N . THR A 1 141 ? -22.299 0.132 -2.937 1.00 40.72 141 THR A N 1
ATOM 1111 C CA . THR A 1 141 ? -23.717 -0.223 -2.945 1.00 40.72 141 THR A CA 1
ATOM 1112 C C . THR A 1 141 ? -24.379 0.554 -1.813 1.00 40.72 141 THR A C 1
ATOM 1114 O O . THR A 1 141 ? -24.374 0.120 -0.660 1.00 40.72 141 THR A O 1
ATOM 1117 N N . GLY A 1 142 ? -24.895 1.743 -2.120 1.00 38.78 142 GLY A N 1
ATOM 1118 C CA . GLY A 1 142 ? -25.771 2.472 -1.214 1.00 38.78 142 GLY A CA 1
ATOM 1119 C C . GLY A 1 142 ? -27.010 1.625 -0.948 1.00 38.78 142 GLY A C 1
ATOM 1120 O O . GLY A 1 142 ? -27.902 1.560 -1.788 1.00 38.78 142 GLY A O 1
ATOM 1121 N N . GLN A 1 143 ? -27.053 0.947 0.196 1.00 32.03 143 GLN A N 1
ATOM 1122 C CA . GLN A 1 143 ? -28.310 0.442 0.732 1.00 32.03 143 GLN A CA 1
ATOM 1123 C C . GLN A 1 143 ? -29.016 1.634 1.379 1.00 32.03 143 GLN A C 1
ATOM 1125 O O . GLN A 1 143 ? -28.572 2.139 2.413 1.00 32.03 143 GLN A O 1
ATOM 1130 N N . GLY A 1 144 ? -30.038 2.136 0.681 1.00 34.25 144 GLY A N 1
ATOM 1131 C CA . GLY A 1 144 ? -31.100 2.944 1.277 1.00 34.25 144 GLY A CA 1
ATOM 1132 C C . GLY A 1 144 ? -32.042 2.100 2.122 1.00 34.25 144 GLY A C 1
ATOM 1133 O O . GLY A 1 144 ? -31.991 0.854 2.005 1.00 34.25 144 GLY A O 1
#

Foldseek 3Di:
DDDDPPAPDPPPCVPDPVNVVLLVVLVVCLVPVVVVVDADEQEAEACSLVSQQVRVLSGPAYEYELYADGVVCLVVLPAGRQRYAYEFEPLQPRCPCVVSRHYDHDHYDYDPDPDNCCRRPNCRVPPPDDPPVDDRDDDPPPDD

Sequence (144 aa):
MWTTTKLIDNCHMNGNKRFKVSEQVQKKAEKKYRAKGYFISTLGSSLGGYLAEEYGQDGDEVISVSKPTTPGDLLTGRKKGKDQYDIRSTRDPIAVLQNFQKGEHDIVLPSKSWNPYTEHIGDLVSGRLLPEDRVIGKEMTGQG